Protein AF-A0A3D2FD78-F1 (afdb_monomer_lite)

Secondary structure (DSSP, 8-state):
-EE-TTSS-EE-SS----------EEEETTEEEETT--TT-SS-SEEE--

Structure (mmCIF, N/CA/C/O backbone):
data_AF-A0A3D2FD78-F1
#
_entry.id   AF-A0A3D2FD78-F1
#
loop_
_atom_site.group_PDB
_atom_site.id
_atom_site.type_symbol
_atom_site.label_atom_id
_atom_site.label_alt_id
_atom_site.label_comp_id
_atom_site.label_asym_id
_atom_site.label_entity_id
_atom_site.label_seq_id
_atom_site.pdbx_PDB_ins_code
_atom_site.Cartn_x
_atom_site.Cartn_y
_atom_site.Cartn_z
_atom_site.occupancy
_atom_site.B_iso_or_equiv
_atom_site.auth_seq_id
_atom_site.auth_comp_id
_atom_site.auth_asym_id
_atom_site.auth_atom_id
_atom_site.pdbx_PDB_model_num
ATOM 1 N N . SER A 1 1 ? -6.168 -11.076 14.393 1.00 83.94 1 SER A N 1
ATOM 2 C CA . SER A 1 1 ? -7.059 -9.911 14.352 1.00 83.94 1 SER A CA 1
ATOM 3 C C . SER A 1 1 ? -8.423 -10.257 14.935 1.00 83.94 1 SER A C 1
ATOM 5 O O . SER A 1 1 ? -8.703 -11.435 15.152 1.00 83.94 1 SER A O 1
ATOM 7 N N . LYS A 1 2 ? -9.242 -9.241 15.209 1.00 93.50 2 LYS A N 1
ATOM 8 C CA . LYS A 1 2 ? -10.680 -9.331 15.493 1.00 93.50 2 LYS A CA 1
ATOM 9 C C . LYS A 1 2 ? -11.391 -8.275 14.639 1.00 93.50 2 LYS A C 1
ATOM 11 O O . LYS A 1 2 ? -10.889 -7.159 14.5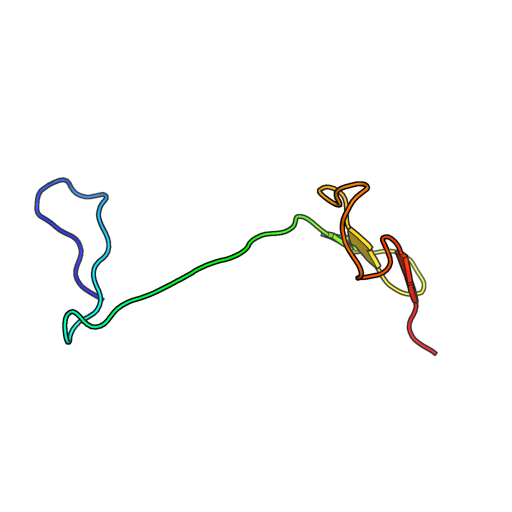58 1.00 93.50 2 LYS A O 1
ATOM 16 N N . ILE A 1 3 ? -12.527 -8.624 14.036 1.00 97.25 3 ILE A N 1
ATOM 17 C CA . ILE A 1 3 ? -13.425 -7.665 13.373 1.00 97.25 3 ILE A CA 1
ATOM 18 C C . ILE A 1 3 ? -14.396 -7.124 14.435 1.00 97.25 3 ILE A C 1
ATOM 20 O O . ILE A 1 3 ? -14.900 -7.896 15.261 1.00 97.25 3 ILE A O 1
ATOM 24 N N . LEU A 1 4 ? -14.589 -5.807 14.492 1.00 96.88 4 LEU A N 1
ATOM 25 C CA . LEU A 1 4 ? -15.535 -5.172 15.413 1.00 96.88 4 LEU A CA 1
ATOM 26 C C . LEU A 1 4 ? -16.993 -5.361 14.944 1.00 96.88 4 LEU A C 1
ATOM 28 O O . LEU A 1 4 ? -17.219 -5.757 13.806 1.00 96.88 4 LEU A O 1
ATOM 32 N N . PRO A 1 5 ? -18.000 -5.083 15.798 1.00 98.25 5 PRO A N 1
ATOM 33 C CA . PRO A 1 5 ? -19.414 -5.247 15.433 1.00 98.25 5 PRO A CA 1
ATOM 34 C C . PRO A 1 5 ? -19.888 -4.382 14.256 1.00 98.25 5 PRO A C 1
ATOM 36 O O . PRO A 1 5 ? -20.958 -4.636 13.715 1.00 98.25 5 PRO A O 1
ATOM 39 N N . ASP A 1 6 ? -19.108 -3.366 13.869 1.00 97.75 6 ASP A N 1
ATOM 40 C CA . ASP A 1 6 ? -19.342 -2.567 12.661 1.00 97.75 6 ASP A CA 1
ATOM 41 C C . ASP A 1 6 ? -19.050 -3.335 11.360 1.00 97.75 6 ASP A C 1
ATOM 43 O O . ASP A 1 6 ? -19.374 -2.843 10.285 1.00 97.75 6 ASP A O 1
ATOM 47 N N . GLN A 1 7 ? -18.483 -4.543 11.454 1.00 97.19 7 GLN A N 1
ATOM 48 C CA . GLN A 1 7 ? -18.131 -5.429 10.344 1.00 97.19 7 GLN A CA 1
ATOM 49 C C . GLN A 1 7 ? -17.023 -4.904 9.415 1.00 97.19 7 GLN A C 1
ATOM 51 O O . GLN A 1 7 ? -16.790 -5.498 8.363 1.00 97.19 7 GLN A O 1
ATOM 56 N N . TRP A 1 8 ? -16.295 -3.860 9.819 1.00 97.56 8 TRP A N 1
ATOM 57 C CA . TRP A 1 8 ? -15.232 -3.235 9.022 1.00 97.56 8 TRP A CA 1
ATOM 58 C C . TRP A 1 8 ? -13.926 -3.087 9.788 1.00 97.56 8 TRP A C 1
ATOM 60 O O . TRP A 1 8 ? -12.852 -3.373 9.259 1.00 97.56 8 TRP A O 1
ATOM 70 N N . THR A 1 9 ? -13.995 -2.654 11.041 1.00 97.38 9 THR A N 1
ATOM 71 C CA . THR A 1 9 ? -12.798 -2.305 11.794 1.00 97.38 9 THR A CA 1
ATOM 72 C C . THR A 1 9 ? -12.060 -3.569 12.216 1.00 97.38 9 THR A C 1
ATOM 74 O O . THR A 1 9 ? -12.566 -4.381 12.996 1.00 97.38 9 THR A O 1
ATOM 77 N N . VAL A 1 10 ? -10.830 -3.726 11.727 1.00 97.94 10 VAL A N 1
ATOM 78 C CA . VAL A 1 10 ? -9.937 -4.827 12.095 1.00 97.94 10 VAL A CA 1
ATOM 79 C C . VAL A 1 10 ? -8.960 -4.351 13.165 1.00 97.94 10 VAL A C 1
ATOM 81 O O . VAL A 1 10 ? -8.169 -3.443 1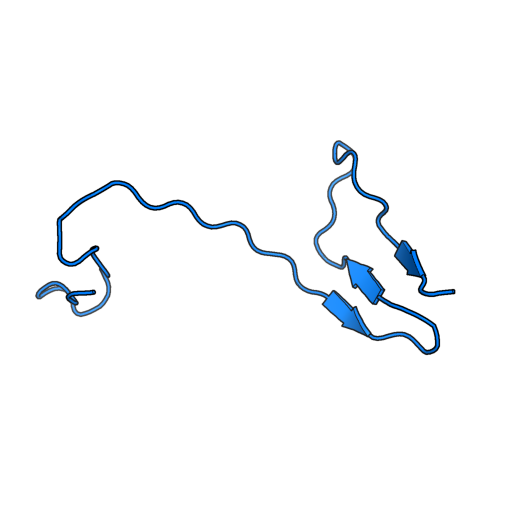2.936 1.00 97.94 10 VAL A O 1
ATOM 84 N N . VAL A 1 11 ? -8.974 -4.997 14.332 1.00 97.69 11 VAL A N 1
ATOM 85 C CA . VAL A 1 11 ? -8.026 -4.719 15.426 1.00 97.69 11 VAL A CA 1
ATOM 86 C C . VAL A 1 11 ? -7.065 -5.889 15.654 1.00 97.69 11 VAL A C 1
ATOM 88 O O . VAL A 1 11 ? -7.398 -7.058 15.405 1.00 97.69 11 VAL A O 1
ATOM 91 N N . THR A 1 12 ? -5.857 -5.597 16.140 1.00 97.69 12 THR A N 1
ATOM 92 C CA . THR A 1 12 ? -4.878 -6.603 16.586 1.00 97.69 12 THR A CA 1
ATOM 93 C C . THR A 1 12 ? -5.434 -7.396 17.779 1.00 97.69 12 THR A C 1
ATOM 95 O O . THR A 1 12 ? -6.278 -6.912 18.535 1.00 97.69 12 THR A O 1
ATOM 98 N N . LYS A 1 13 ? -5.026 -8.667 17.936 1.00 96.12 13 LYS A N 1
ATOM 99 C CA . LYS A 1 13 ? -5.554 -9.532 19.018 1.00 96.12 13 LYS A CA 1
ATOM 100 C C . LYS A 1 13 ? -5.153 -9.018 20.404 1.00 96.12 13 LYS A C 1
ATOM 102 O O . LYS A 1 13 ? -5.939 -9.113 21.339 1.00 96.12 13 LYS A O 1
ATOM 107 N N . ASP A 1 14 ? -3.941 -8.490 20.500 1.00 97.06 14 ASP A N 1
ATOM 108 C CA . ASP A 1 14 ? -3.301 -7.944 21.697 1.00 97.06 14 ASP A CA 1
ATOM 109 C C . ASP A 1 14 ? -3.553 -6.438 21.887 1.00 97.06 14 ASP A C 1
ATOM 111 O O . ASP A 1 14 ? -3.182 -5.888 22.917 1.00 97.06 14 ASP A O 1
ATOM 115 N N . ARG A 1 15 ? -4.224 -5.785 20.927 1.00 94.69 15 ARG A N 1
ATOM 116 C CA . ARG A 1 15 ? -4.497 -4.337 20.892 1.00 94.69 15 ARG A CA 1
ATOM 117 C C . ARG A 1 15 ? -3.250 -3.454 20.796 1.00 94.69 15 ARG A C 1
ATOM 119 O O . ARG A 1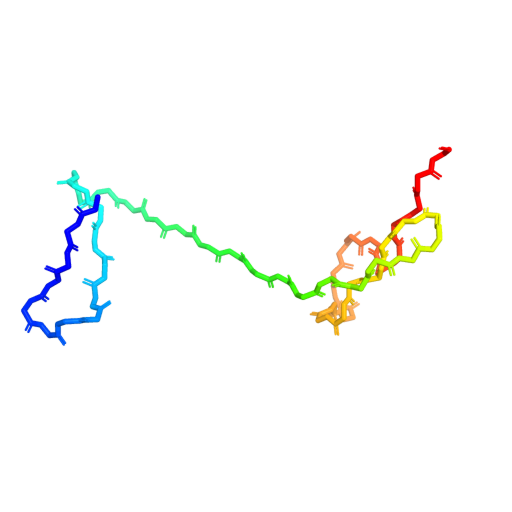 15 ? -3.341 -2.251 21.035 1.00 94.69 15 ARG A O 1
ATOM 126 N N . SER A 1 16 ? -2.114 -4.027 20.411 1.00 97.88 16 SER A N 1
ATOM 127 C CA . SER A 1 16 ? -0.905 -3.270 20.094 1.00 97.88 16 SER A CA 1
ATOM 128 C C . SER A 1 16 ? -1.095 -2.434 18.823 1.00 97.88 16 SER A C 1
ATOM 130 O O . SER A 1 16 ? -1.962 -2.734 17.993 1.00 97.88 16 SER A O 1
ATOM 132 N N . LEU A 1 17 ? -0.274 -1.391 18.666 1.00 98.19 17 LEU A N 1
ATOM 133 C CA . LEU A 1 17 ? -0.299 -0.500 17.503 1.00 98.19 17 LEU A CA 1
ATOM 134 C C . LEU A 1 17 ? 0.023 -1.252 16.202 1.00 98.19 17 LEU A C 1
ATOM 136 O O . LEU A 1 17 ? 0.829 -2.180 16.184 1.00 98.19 17 LEU A O 1
ATOM 140 N N . SER A 1 18 ? -0.596 -0.816 15.105 1.00 97.62 18 SER A N 1
ATOM 141 C CA . SER A 1 18 ? -0.365 -1.324 13.752 1.00 97.62 18 SER A CA 1
ATOM 142 C C . SER A 1 18 ? -0.252 -0.148 12.782 1.00 97.62 18 SER A C 1
ATOM 144 O O . SER A 1 18 ? -0.895 0.881 12.986 1.00 97.62 18 SER A O 1
ATOM 146 N N . ALA A 1 19 ? 0.577 -0.300 11.751 1.00 98.19 19 ALA A N 1
ATOM 147 C CA . ALA A 1 19 ? 0.746 0.656 10.663 1.00 98.19 19 ALA A CA 1
ATOM 148 C C . ALA A 1 19 ? 0.780 -0.095 9.324 1.00 98.19 19 ALA A C 1
ATOM 150 O O . ALA A 1 19 ? 1.174 -1.263 9.280 1.00 98.19 19 ALA A O 1
ATOM 151 N N . GLN A 1 20 ? 0.373 0.5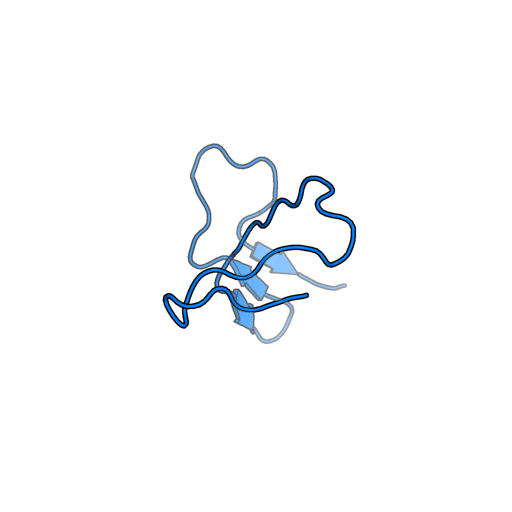77 8.248 1.00 98.12 20 GLN A N 1
ATOM 152 C CA . GLN A 1 20 ? 0.346 0.049 6.884 1.00 98.12 20 GLN A CA 1
ATOM 153 C C . GLN A 1 20 ? 0.780 1.146 5.903 1.00 98.12 20 GLN A C 1
ATOM 155 O O . GLN A 1 20 ? 0.434 2.311 6.086 1.00 98.12 20 GLN A O 1
ATOM 160 N N . TRP A 1 21 ? 1.492 0.742 4.852 1.00 97.06 21 TRP A N 1
ATOM 161 C CA . TRP A 1 21 ? 1.746 1.528 3.644 1.00 97.06 21 TRP A CA 1
ATOM 162 C C . TRP A 1 21 ? 1.312 0.704 2.430 1.00 97.06 21 TRP A C 1
ATOM 164 O O . TRP A 1 21 ? 1.275 -0.526 2.506 1.00 97.06 21 TRP A O 1
ATOM 174 N N . GLU A 1 22 ? 0.982 1.366 1.326 1.00 97.94 22 GLU A N 1
ATOM 175 C CA . GLU A 1 22 ? 0.508 0.711 0.108 1.00 97.94 22 GLU A CA 1
ATOM 176 C C . GLU A 1 22 ? 1.024 1.443 -1.132 1.00 97.94 22 GLU A C 1
ATOM 178 O O . GLU A 1 22 ? 0.956 2.667 -1.213 1.00 97.94 22 GLU A O 1
ATOM 183 N N . HIS A 1 23 ? 1.499 0.669 -2.108 1.00 98.19 23 HIS A N 1
ATOM 184 C CA . HIS A 1 23 ? 1.713 1.121 -3.475 1.00 98.19 23 HIS A CA 1
ATOM 185 C C . HIS A 1 23 ? 1.107 0.113 -4.446 1.00 98.19 23 HIS A C 1
ATOM 187 O O . HIS A 1 23 ? 1.184 -1.098 -4.238 1.00 98.19 23 HIS A O 1
ATOM 193 N N . THR A 1 24 ? 0.561 0.618 -5.548 1.00 98.56 24 THR A N 1
ATOM 194 C CA . THR A 1 24 ? 0.223 -0.203 -6.718 1.00 98.56 24 THR A CA 1
ATOM 195 C C . THR A 1 24 ? 1.443 -0.326 -7.628 1.00 98.56 24 THR A C 1
ATOM 197 O O . THR A 1 24 ? 2.039 0.691 -7.989 1.00 98.56 24 THR A O 1
ATOM 200 N N . LEU A 1 25 ? 1.799 -1.556 -8.004 1.00 98.12 25 LEU A N 1
ATOM 201 C CA . LEU A 1 25 ? 2.961 -1.857 -8.841 1.00 98.12 25 LEU A CA 1
ATOM 202 C C . LEU A 1 25 ? 2.530 -2.356 -10.222 1.00 98.12 25 LEU A C 1
ATOM 204 O O . LEU A 1 25 ? 1.636 -3.196 -10.330 1.00 98.12 25 LEU A O 1
ATOM 208 N N . LEU A 1 26 ? 3.210 -1.882 -11.262 1.00 98.19 26 LEU A N 1
ATOM 209 C CA . LEU A 1 26 ? 3.182 -2.460 -12.602 1.00 98.19 26 LEU A CA 1
ATOM 210 C C . LEU A 1 26 ? 4.425 -3.329 -12.780 1.00 98.19 26 LEU A C 1
ATOM 212 O O . LEU A 1 26 ? 5.540 -2.829 -12.668 1.00 98.19 26 LEU A O 1
ATOM 216 N N . VAL A 1 27 ? 4.238 -4.615 -13.074 1.00 98.06 27 VAL A N 1
ATOM 217 C CA . VAL A 1 27 ? 5.348 -5.504 -13.444 1.00 98.06 27 VAL A CA 1
ATOM 218 C C . VAL A 1 27 ? 5.779 -5.194 -14.874 1.00 98.06 27 VAL A C 1
ATOM 220 O O . VAL A 1 27 ? 4.938 -5.102 -15.769 1.00 98.06 27 VAL A O 1
ATOM 223 N N . THR A 1 28 ? 7.082 -5.035 -15.075 1.00 97.06 28 THR A N 1
ATOM 224 C CA . THR A 1 28 ? 7.719 -4.832 -16.380 1.00 97.06 28 THR A CA 1
ATOM 225 C C . THR A 1 28 ? 8.646 -6.008 -16.690 1.00 97.06 28 THR A C 1
ATOM 227 O O . THR A 1 28 ? 8.862 -6.873 -15.841 1.00 97.06 28 THR A O 1
ATOM 230 N N . ASP A 1 29 ? 9.209 -6.053 -17.899 1.00 97.12 29 ASP A N 1
ATOM 231 C CA . ASP A 1 29 ? 10.060 -7.172 -18.332 1.00 97.12 29 ASP A CA 1
ATOM 232 C C . ASP A 1 29 ? 11.305 -7.376 -17.447 1.00 97.12 29 ASP A C 1
ATOM 234 O O . ASP A 1 29 ? 11.772 -8.503 -17.305 1.00 97.12 29 ASP A O 1
ATOM 238 N N . ASN A 1 30 ? 11.816 -6.300 -16.832 1.00 96.44 30 ASN A N 1
ATOM 239 C CA . ASN A 1 30 ? 13.058 -6.304 -16.049 1.00 96.44 30 ASN A CA 1
ATOM 240 C C . ASN A 1 30 ? 12.879 -5.765 -14.615 1.00 96.44 30 ASN A C 1
ATOM 242 O O . ASN A 1 30 ? 13.857 -5.367 -13.979 1.00 96.44 30 ASN A O 1
ATOM 246 N N . GLY A 1 31 ? 11.646 -5.675 -14.103 1.00 97.00 31 GLY A N 1
ATOM 247 C CA . GLY A 1 31 ? 11.404 -5.103 -12.779 1.00 97.00 31 GLY A CA 1
ATOM 248 C C . GLY A 1 31 ? 9.975 -4.632 -12.535 1.00 97.00 31 GLY A C 1
ATOM 249 O O . GLY A 1 31 ? 9.008 -5.305 -12.897 1.00 97.00 31 GLY A O 1
ATOM 250 N N . VAL A 1 32 ? 9.840 -3.480 -11.868 1.00 98.12 32 VAL A N 1
ATOM 251 C CA . VAL A 1 32 ? 8.545 -2.856 -11.561 1.00 98.12 32 VAL A CA 1
ATOM 252 C C . VAL A 1 32 ? 8.569 -1.330 -11.690 1.00 98.12 32 VAL A C 1
ATOM 254 O O . VAL A 1 32 ? 9.573 -0.678 -11.398 1.00 98.12 32 VAL A O 1
ATOM 257 N N . GLU A 1 33 ? 7.420 -0.756 -12.050 1.00 97.88 33 GLU A N 1
ATOM 258 C CA . GLU A 1 33 ? 7.100 0.664 -11.865 1.00 97.88 33 GLU A CA 1
ATOM 259 C C . GLU A 1 33 ? 6.130 0.839 -10.689 1.00 97.88 33 GLU A C 1
ATOM 261 O O . GLU A 1 33 ? 5.101 0.164 -10.596 1.00 97.88 33 GLU A O 1
ATOM 266 N N . ILE A 1 34 ? 6.427 1.794 -9.809 1.00 98.31 34 ILE A N 1
ATOM 267 C CA . ILE A 1 34 ? 5.533 2.218 -8.730 1.00 98.31 34 ILE A CA 1
ATOM 268 C C . ILE A 1 34 ? 4.538 3.249 -9.291 1.00 98.31 34 ILE A C 1
ATOM 270 O O . ILE A 1 34 ? 4.870 4.419 -9.482 1.00 98.31 34 ILE A O 1
ATOM 274 N N . LEU A 1 35 ? 3.288 2.838 -9.529 1.00 98.12 35 LEU A N 1
ATOM 275 C CA . LEU A 1 35 ? 2.256 3.684 -10.160 1.00 98.12 35 LEU A CA 1
ATOM 276 C C . LEU A 1 35 ? 1.731 4.805 -9.253 1.00 98.12 35 LEU A C 1
ATOM 278 O O . LEU A 1 35 ? 1.117 5.758 -9.721 1.00 98.12 35 LEU A O 1
ATOM 282 N N . THR A 1 36 ? 1.945 4.669 -7.948 1.00 98.12 36 THR A N 1
ATOM 283 C CA . THR A 1 36 ? 1.451 5.584 -6.898 1.00 98.12 36 THR A CA 1
ATOM 284 C C . THR A 1 36 ? 2.599 6.319 -6.201 1.00 98.12 36 THR A C 1
ATOM 286 O O . THR A 1 36 ? 2.439 6.786 -5.078 1.00 98.12 36 THR A O 1
ATOM 289 N N . HIS A 1 37 ? 3.759 6.380 -6.861 1.00 98.38 37 HIS A N 1
ATOM 290 C CA . HIS A 1 37 ? 4.961 7.069 -6.390 1.00 98.38 37 HIS A CA 1
ATOM 291 C C . HIS A 1 37 ? 4.725 8.579 -6.274 1.00 98.38 37 HIS A C 1
ATOM 293 O O . HIS A 1 37 ? 4.014 9.159 -7.101 1.00 98.38 37 HIS A O 1
ATOM 299 N N . ARG A 1 38 ? 5.314 9.204 -5.251 1.00 97.50 38 ARG A N 1
ATOM 300 C CA . ARG A 1 38 ? 5.248 10.657 -5.027 1.00 97.50 38 ARG A CA 1
ATOM 301 C C . ARG A 1 38 ? 6.590 11.318 -5.316 1.00 97.50 38 ARG A C 1
ATOM 303 O O . ARG A 1 38 ? 7.640 10.749 -5.042 1.00 97.50 38 ARG A O 1
ATOM 310 N N . ASP A 1 39 ? 6.550 12.571 -5.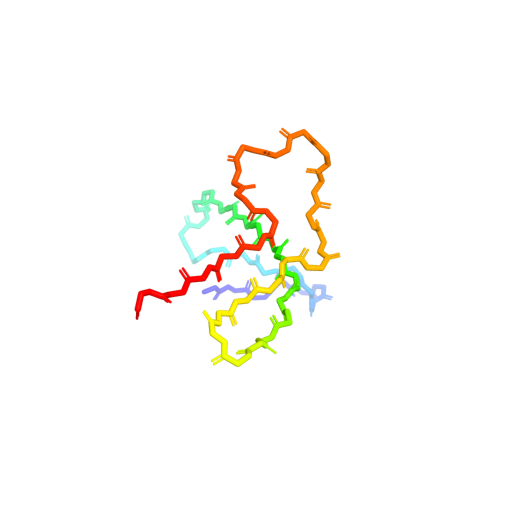761 1.00 95.81 39 ASP A N 1
ATOM 311 C CA . ASP A 1 39 ? 7.753 13.332 -6.127 1.00 95.81 39 ASP A CA 1
ATOM 312 C C . ASP A 1 39 ? 8.752 13.523 -4.964 1.00 95.81 39 ASP A C 1
ATOM 314 O O . ASP A 1 39 ? 9.937 13.748 -5.203 1.00 95.81 39 ASP A O 1
ATOM 318 N N . ASP A 1 40 ? 8.297 13.438 -3.707 1.00 96.81 40 ASP A N 1
ATOM 319 C CA . ASP A 1 40 ? 9.117 13.581 -2.495 1.00 96.81 40 ASP A CA 1
ATOM 320 C C . ASP A 1 40 ? 9.704 12.260 -1.965 1.00 96.81 40 ASP A C 1
ATOM 322 O O . ASP A 1 40 ? 10.408 12.254 -0.951 1.00 96.81 40 ASP A O 1
ATOM 326 N N . GLU A 1 41 ? 9.423 11.127 -2.610 1.00 96.56 41 GLU A N 1
ATOM 327 C CA . GLU A 1 41 ? 9.894 9.821 -2.156 1.00 96.56 41 GLU A CA 1
ATOM 328 C C . GLU A 1 41 ? 11.364 9.571 -2.501 1.00 96.56 41 GLU A C 1
ATOM 330 O O . GLU A 1 41 ? 11.845 9.849 -3.596 1.00 96.56 41 GLU A O 1
ATOM 335 N N . THR A 1 42 ? 12.094 8.987 -1.548 1.00 96.62 42 THR A N 1
ATOM 336 C CA . THR A 1 42 ? 13.522 8.670 -1.704 1.00 96.62 42 THR A CA 1
ATOM 337 C C . THR A 1 42 ? 13.773 7.341 -2.414 1.00 96.62 42 THR A C 1
ATOM 339 O O . THR A 1 42 ? 14.902 7.071 -2.822 1.00 96.62 42 THR A O 1
ATOM 342 N N . ILE A 1 43 ? 12.743 6.500 -2.555 1.00 95.12 43 ILE A N 1
ATOM 343 C CA . ILE A 1 43 ? 12.821 5.258 -3.324 1.00 95.12 43 ILE A CA 1
ATOM 344 C C . ILE A 1 43 ? 12.683 5.560 -4.824 1.00 95.12 43 ILE A C 1
ATOM 346 O O . ILE A 1 43 ? 11.896 6.435 -5.194 1.00 95.12 43 ILE A O 1
ATOM 350 N N . PRO A 1 44 ? 13.409 4.854 -5.709 1.00 96.44 44 PRO A N 1
ATOM 351 C CA . PRO A 1 44 ? 13.237 5.018 -7.148 1.00 96.44 44 PRO A CA 1
ATOM 352 C C . PRO A 1 44 ? 11.8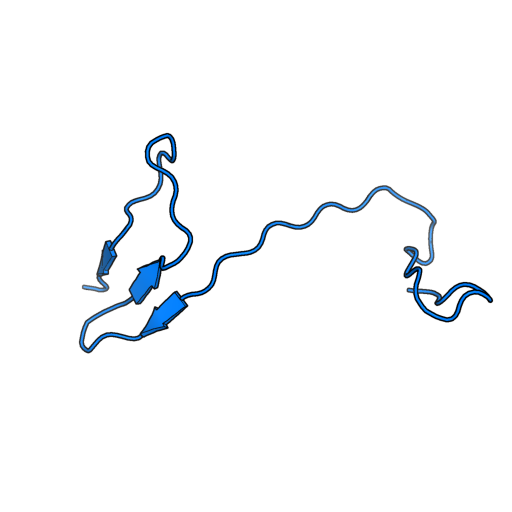24 4.632 -7.601 1.00 96.44 44 PRO A C 1
ATOM 354 O O . PRO A 1 44 ? 11.300 3.598 -7.189 1.00 96.44 44 PRO A O 1
ATOM 357 N N . LYS A 1 45 ? 11.237 5.426 -8.505 1.00 97.69 45 LYS A N 1
ATOM 358 C CA . LYS A 1 45 ? 9.948 5.101 -9.137 1.00 97.69 45 LYS A CA 1
ATOM 359 C C . LYS A 1 45 ? 10.008 3.812 -9.972 1.00 97.69 45 LYS A C 1
ATOM 361 O O . LYS A 1 45 ? 9.033 3.065 -10.018 1.00 97.69 45 LYS A O 1
ATOM 366 N N . ILE A 1 46 ? 11.140 3.571 -10.634 1.00 97.69 46 ILE A N 1
ATOM 367 C CA . ILE A 1 46 ? 11.421 2.364 -11.419 1.00 97.69 46 ILE A CA 1
ATOM 368 C C . ILE A 1 46 ? 12.489 1.562 -10.682 1.00 97.69 46 ILE A C 1
ATOM 370 O O . ILE A 1 46 ? 13.556 2.097 -10.377 1.00 97.69 46 ILE A O 1
ATOM 374 N N . ILE A 1 47 ? 12.199 0.295 -10.397 1.00 97.00 47 ILE A N 1
ATOM 375 C CA . ILE A 1 47 ? 13.130 -0.636 -9.757 1.00 97.00 47 ILE A CA 1
ATOM 376 C C . ILE A 1 47 ? 13.391 -1.769 -10.742 1.00 97.00 47 ILE A C 1
ATOM 378 O O . ILE A 1 47 ? 12.491 -2.556 -11.028 1.00 97.00 47 ILE A O 1
ATOM 382 N N . GLU A 1 48 ? 14.620 -1.849 -11.244 1.00 96.38 48 GLU A N 1
ATOM 383 C CA . GLU A 1 48 ? 15.078 -2.920 -12.132 1.00 96.38 48 GLU A CA 1
ATOM 384 C C . GLU A 1 48 ? 15.814 -3.991 -11.319 1.00 96.38 48 GLU A C 1
ATOM 386 O O . GLU A 1 48 ? 16.543 -3.672 -10.373 1.00 96.38 48 GLU A O 1
ATOM 391 N N . HIS A 1 49 ? 15.631 -5.263 -11.666 1.00 86.88 49 HIS A N 1
ATOM 392 C CA . HIS A 1 49 ? 16.506 -6.325 -11.173 1.00 86.88 49 HIS A CA 1
ATOM 393 C C . HIS A 1 49 ? 17.685 -6.519 -12.134 1.00 86.88 49 HIS A C 1
ATOM 395 O O . HIS A 1 49 ? 17.545 -6.341 -13.343 1.00 86.88 49 HIS A O 1
ATOM 401 N N . ALA A 1 50 ? 18.847 -6.867 -11.573 1.00 69.75 50 ALA A N 1
ATOM 402 C CA . ALA A 1 50 ? 20.035 -7.225 -12.349 1.00 69.75 50 ALA A CA 1
ATOM 403 C C . ALA A 1 50 ? 19.831 -8.508 -13.170 1.00 69.75 50 ALA A C 1
ATOM 405 O O . ALA A 1 50 ? 18.999 -9.352 -12.756 1.00 69.75 50 ALA A O 1
#

Foldseek 3Di:
DDQDPVRPDDADPVRDDDDDDDFDWDDDPFFIAGPPDDPPDPDDRTDGDD

pLDDT: mean 96.28, std 4.56, range [69.75, 98.56]

Sequence (50 aa):
SKILPDQWTVVTKDRSLSAQWEHTLLVTDNGVEILTHRDDETIPKIIEHA

Radius of gyration: 16.83 Å; chains: 1; bounding box: 39×24×40 Å